Protein AF-A0A5K1BSK2-F1 (afdb_monomer)

Radius of gyration: 11.55 Å; Cα contacts (8 Å, |Δi|>4): 29; chains: 1; bounding box: 20×16×39 Å

Organism: NCBI:txid210225

Nearest PDB structures (foldseek):
  1v32-assembly1_A  TM=8.462E-01  e=4.078E-02  Arabidopsis thaliana
  1uhr-assembly1_A  TM=9.015E-01  e=6.775E-02  Mus musculus
  1v31-assembly1_A  TM=8.870E-01  e=7.284E-02  Arabidopsis thaliana
  6ltj-assembly1_P  TM=9.176E-01  e=1.504E-01  Homo sapiens
  7y8r-assembly1_P  TM=8.485E-01  e=2.687E-01  Homo sapiens

Structure (mmCIF, N/CA/C/O backbone):
data_AF-A0A5K1BSK2-F1
#
_entry.id   AF-A0A5K1BSK2-F1
#
loop_
_atom_site.group_PDB
_atom_site.id
_atom_site.type_symbol
_atom_site.label_atom_id
_atom_site.label_alt_id
_atom_site.label_comp_id
_atom_site.label_asym_id
_atom_site.label_entity_id
_atom_site.label_seq_id
_atom_site.pdbx_PDB_in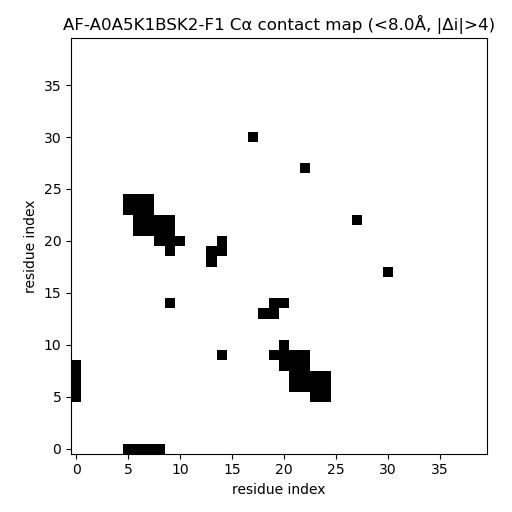s_code
_atom_site.Cartn_x
_atom_site.Cartn_y
_atom_site.Cartn_z
_atom_site.occupancy
_atom_site.B_iso_or_equiv
_atom_site.auth_seq_id
_atom_site.auth_comp_id
_atom_site.auth_asym_id
_atom_site.auth_atom_i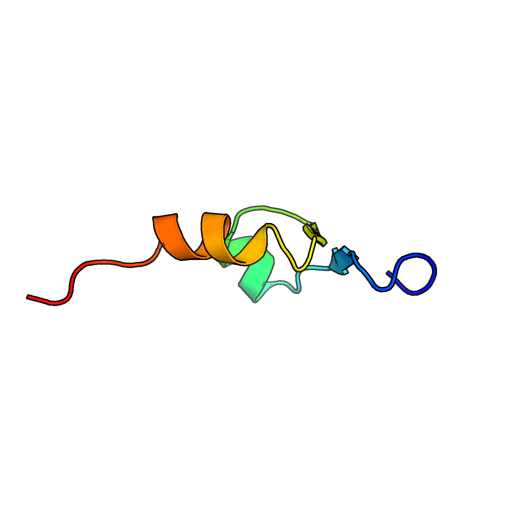d
_atom_site.pdbx_PDB_model_num
ATOM 1 N N . ASP A 1 1 ? 4.178 -7.091 -11.846 1.00 65.38 1 ASP A N 1
ATOM 2 C CA . ASP A 1 1 ? 3.957 -7.189 -13.292 1.00 65.38 1 ASP A CA 1
ATOM 3 C C . ASP A 1 1 ? 4.842 -8.328 -13.808 1.00 65.38 1 ASP A C 1
ATOM 5 O O . ASP A 1 1 ? 5.930 -8.504 -13.261 1.00 65.38 1 ASP A O 1
ATOM 9 N N . PRO A 1 2 ? 4.400 -9.187 -14.743 1.00 71.00 2 PRO A N 1
ATOM 10 C CA . PRO A 1 2 ? 5.243 -10.273 -15.254 1.00 71.00 2 PRO A CA 1
ATOM 11 C C . PRO A 1 2 ? 6.533 -9.777 -15.936 1.00 71.00 2 PRO A C 1
ATOM 13 O O . PRO A 1 2 ? 7.516 -10.519 -15.949 1.00 71.00 2 PRO A O 1
ATOM 16 N N . ALA A 1 3 ? 6.563 -8.537 -16.440 1.00 76.38 3 ALA A N 1
ATOM 17 C CA . ALA A 1 3 ? 7.770 -7.875 -16.933 1.00 76.38 3 ALA A CA 1
ATOM 18 C C . ALA A 1 3 ? 8.546 -7.175 -15.805 1.00 76.38 3 ALA A C 1
ATOM 20 O O . ALA A 1 3 ? 9.777 -7.197 -15.802 1.00 76.38 3 ALA A O 1
ATOM 21 N N . ASP A 1 4 ? 7.841 -6.628 -14.811 1.00 76.12 4 ASP A N 1
ATOM 22 C CA . ASP A 1 4 ? 8.450 -5.935 -13.676 1.00 76.12 4 ASP A CA 1
ATOM 23 C C . ASP A 1 4 ? 8.100 -6.588 -12.327 1.00 76.12 4 ASP A C 1
ATOM 25 O O . ASP A 1 4 ? 7.076 -6.309 -11.687 1.00 76.12 4 ASP A O 1
ATOM 29 N N . LYS A 1 5 ? 8.999 -7.470 -11.856 1.00 77.62 5 LYS A N 1
ATOM 30 C CA . LYS A 1 5 ? 8.870 -8.190 -10.570 1.00 77.62 5 LYS A CA 1
ATOM 31 C C . LYS A 1 5 ? 8.843 -7.257 -9.353 1.00 77.62 5 LYS A C 1
ATOM 33 O O . LYS A 1 5 ? 8.553 -7.703 -8.247 1.00 77.62 5 LYS A O 1
ATOM 38 N N . ARG A 1 6 ? 9.182 -5.977 -9.539 1.00 84.25 6 ARG A N 1
ATOM 39 C CA . ARG A 1 6 ? 9.172 -4.943 -8.494 1.00 84.25 6 ARG A CA 1
ATOM 40 C C . ARG A 1 6 ? 7.815 -4.263 -8.347 1.00 84.25 6 ARG A C 1
ATOM 42 O O . ARG A 1 6 ? 7.575 -3.641 -7.311 1.00 84.25 6 ARG A O 1
ATOM 49 N N . GLN A 1 7 ? 6.959 -4.369 -9.362 1.00 86.94 7 GLN A N 1
ATOM 50 C CA . GLN A 1 7 ? 5.628 -3.780 -9.379 1.00 86.94 7 GLN A CA 1
ATOM 51 C C . GLN A 1 7 ? 4.596 -4.809 -8.916 1.00 86.94 7 GLN A C 1
ATOM 53 O O . GLN A 1 7 ? 4.472 -5.899 -9.473 1.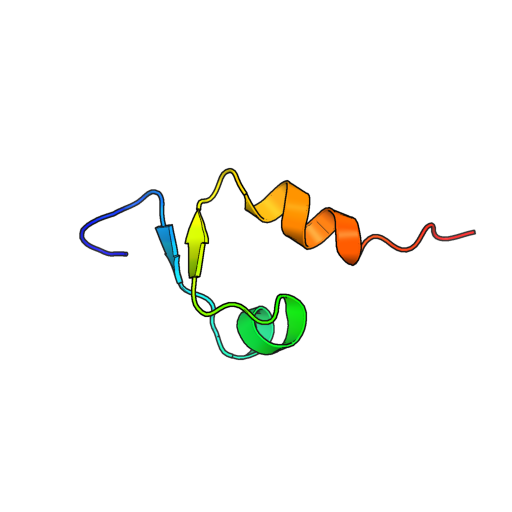00 86.94 7 GLN A O 1
ATOM 58 N N . ILE A 1 8 ? 3.840 -4.450 -7.894 1.00 88.25 8 ILE A N 1
ATOM 59 C CA . ILE A 1 8 ? 2.722 -5.203 -7.345 1.00 88.25 8 ILE A CA 1
ATOM 60 C C . ILE A 1 8 ? 1.449 -4.602 -7.939 1.00 88.25 8 ILE A C 1
ATOM 62 O O . ILE A 1 8 ? 1.239 -3.394 -7.869 1.00 88.25 8 ILE A O 1
ATOM 66 N N . ILE A 1 9 ? 0.630 -5.442 -8.568 1.00 88.94 9 ILE A N 1
ATOM 67 C CA . ILE A 1 9 ? -0.673 -5.047 -9.112 1.00 88.94 9 ILE A CA 1
ATOM 68 C C . ILE A 1 9 ? -1.704 -5.269 -8.010 1.00 88.94 9 ILE A C 1
ATOM 70 O O . ILE A 1 9 ? -1.724 -6.342 -7.406 1.00 88.94 9 ILE A O 1
ATOM 74 N N . CYS A 1 10 ? -2.523 -4.259 -7.736 1.00 90.38 10 CYS A N 1
ATOM 75 C CA . CYS A 1 10 ? -3.546 -4.335 -6.705 1.00 90.38 10 CYS A CA 1
ATOM 76 C C . CYS A 1 10 ? -4.719 -5.195 -7.179 1.00 90.38 10 CYS A C 1
ATOM 78 O O . CYS A 1 10 ? -5.225 -5.014 -8.292 1.00 90.38 10 CYS A O 1
ATOM 80 N N . ASP A 1 11 ? -5.167 -6.101 -6.316 1.00 90.56 11 ASP A N 1
ATOM 81 C CA . ASP A 1 11 ? -6.470 -6.745 -6.447 1.00 90.56 11 ASP A CA 1
ATOM 82 C C . ASP A 1 11 ? -7.587 -5.786 -5.997 1.00 90.56 11 ASP A C 1
ATOM 84 O O . ASP A 1 11 ? -7.323 -4.663 -5.567 1.00 90.56 11 ASP A O 1
ATOM 88 N N . GLU A 1 12 ? -8.846 -6.204 -6.109 1.00 92.69 12 GLU A N 1
ATOM 89 C CA . GLU A 1 12 ? -10.001 -5.354 -5.781 1.00 92.69 12 GLU A CA 1
ATOM 90 C C . GLU A 1 12 ? -9.918 -4.790 -4.354 1.00 92.69 12 GLU A C 1
ATOM 92 O O . GLU A 1 12 ? -10.073 -3.589 -4.155 1.00 92.69 12 GLU A O 1
ATOM 97 N N . LYS A 1 13 ? -9.536 -5.623 -3.380 1.00 90.31 13 LYS A N 1
ATOM 98 C CA . LYS A 1 13 ? -9.418 -5.220 -1.972 1.00 90.31 13 LYS A CA 1
ATOM 99 C C . LYS A 1 13 ? -8.278 -4.233 -1.737 1.00 90.31 13 LYS A C 1
ATOM 101 O O . LYS A 1 13 ? -8.423 -3.298 -0.954 1.00 90.31 13 LYS A O 1
ATOM 106 N N . LEU A 1 14 ? -7.132 -4.431 -2.390 1.00 89.19 14 LEU A N 1
ATOM 107 C CA . LEU A 1 14 ? -5.999 -3.510 -2.301 1.00 89.19 14 LEU A CA 1
ATOM 108 C C . LEU A 1 14 ? -6.298 -2.182 -2.994 1.00 89.19 14 LEU A C 1
ATOM 110 O O . LEU A 1 14 ? -5.827 -1.149 -2.525 1.00 89.19 14 LEU A O 1
ATOM 114 N N . LYS A 1 15 ? -7.085 -2.194 -4.076 1.00 90.94 15 LYS A N 1
ATOM 115 C CA . LYS A 1 15 ? -7.568 -0.968 -4.723 1.00 90.94 15 LYS A CA 1
ATOM 116 C C . LYS A 1 15 ? -8.531 -0.208 -3.822 1.00 90.94 15 LYS A C 1
ATOM 118 O O . LYS A 1 15 ? -8.408 1.003 -3.727 1.00 90.94 15 LYS A O 1
ATOM 123 N N . GLU A 1 16 ? -9.437 -0.896 -3.134 1.00 90.88 16 GLU A N 1
ATOM 124 C CA . GLU A 1 16 ? -10.321 -0.260 -2.149 1.00 90.88 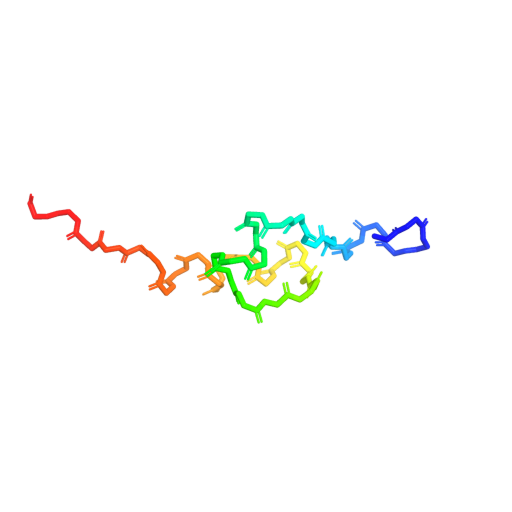16 GLU A CA 1
ATOM 125 C C . GLU A 1 16 ? -9.545 0.302 -0.951 1.00 90.88 16 GLU A C 1
ATOM 127 O O . GLU A 1 16 ? -9.884 1.368 -0.447 1.00 90.88 16 GLU A O 1
ATOM 132 N N . LEU A 1 17 ? -8.491 -0.390 -0.501 1.00 88.81 17 LEU A N 1
ATOM 133 C CA . LEU A 1 17 ? -7.680 0.058 0.629 1.00 88.81 17 LEU A CA 1
ATOM 134 C C . LEU A 1 17 ? -6.777 1.240 0.263 1.00 88.81 17 LEU A C 1
ATOM 136 O O . LEU A 1 17 ? -6.765 2.237 0.971 1.00 88.81 17 LEU A O 1
ATOM 140 N N . PHE A 1 18 ? -5.990 1.107 -0.805 1.00 88.38 18 PHE A N 1
ATOM 141 C CA . PHE A 1 18 ? -4.927 2.053 -1.150 1.00 88.38 18 PHE A CA 1
ATOM 142 C C . PHE A 1 18 ? -5.307 3.057 -2.238 1.00 88.38 18 PHE A C 1
ATOM 144 O O . PHE A 1 18 ? -4.507 3.943 -2.528 1.00 88.38 18 PHE A O 1
ATOM 151 N N . GLU A 1 19 ? -6.469 2.895 -2.875 1.00 88.50 19 GLU A N 1
ATOM 152 C CA . GLU A 1 19 ? -6.967 3.753 -3.959 1.00 88.50 19 GLU A CA 1
ATOM 153 C C . GLU A 1 19 ? -6.001 3.852 -5.160 1.00 88.50 19 GLU A C 1
ATOM 155 O O . GLU A 1 19 ? -5.968 4.847 -5.883 1.00 88.50 19 GLU A O 1
ATOM 160 N N . VAL A 1 20 ? -5.195 2.806 -5.391 1.00 88.06 20 VAL A N 1
ATOM 161 C CA . VAL A 1 20 ? -4.218 2.731 -6.492 1.00 88.06 20 VAL A CA 1
ATOM 162 C C . VAL A 1 20 ? -4.284 1.395 -7.224 1.00 88.06 20 VAL A C 1
ATOM 164 O O . VAL A 1 20 ? -4.472 0.347 -6.611 1.00 88.06 20 VAL A O 1
ATOM 167 N N . ASP A 1 21 ? -4.056 1.411 -8.539 1.00 88.44 21 ASP A N 1
ATOM 168 C CA . ASP A 1 21 ? -4.066 0.202 -9.375 1.00 88.44 21 ASP A CA 1
ATOM 169 C C . ASP A 1 21 ? -2.812 -0.671 -9.232 1.00 88.44 21 ASP A C 1
ATOM 171 O O . ASP A 1 21 ? -2.865 -1.888 -9.423 1.00 88.44 21 ASP A O 1
ATOM 175 N N . SER A 1 22 ? -1.663 -0.065 -8.932 1.00 89.44 22 SER A N 1
ATOM 176 C CA . SER A 1 22 ? -0.412 -0.783 -8.690 1.00 89.44 22 SER A CA 1
ATOM 177 C C . SER A 1 22 ? 0.577 0.079 -7.913 1.00 89.44 22 SER A C 1
ATOM 179 O O . SER A 1 22 ? 0.532 1.308 -7.968 1.00 89.44 22 SER A O 1
ATOM 181 N N . PHE A 1 23 ? 1.495 -0.566 -7.203 1.00 89.06 23 PHE A N 1
ATOM 182 C CA . PHE A 1 23 ? 2.570 0.091 -6.465 1.00 89.06 23 PHE A CA 1
ATOM 183 C C . PHE A 1 23 ? 3.853 -0.730 -6.549 1.00 89.06 23 PHE A C 1
ATOM 185 O O . PHE A 1 23 ? 3.857 -1.882 -6.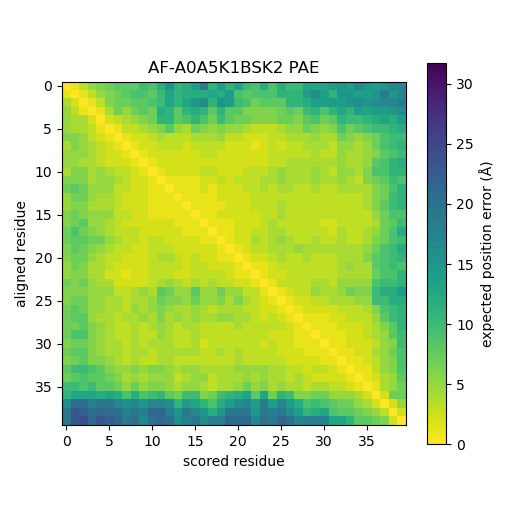968 1.00 89.06 23 PHE A O 1
ATOM 192 N N . THR A 1 24 ? 4.979 -0.151 -6.155 1.00 88.69 24 THR A N 1
ATOM 193 C CA . THR A 1 24 ? 6.238 -0.902 -6.056 1.00 88.69 24 THR A CA 1
ATOM 194 C C . THR A 1 24 ? 6.403 -1.488 -4.660 1.00 88.69 24 THR A C 1
ATOM 196 O O . THR A 1 24 ? 6.015 -0.862 -3.676 1.00 88.69 24 THR A O 1
ATOM 199 N N . GLY A 1 25 ? 7.042 -2.654 -4.533 1.00 82.56 25 GLY A N 1
ATOM 200 C CA . GLY A 1 25 ? 7.214 -3.321 -3.230 1.00 82.56 25 GLY A CA 1
ATOM 201 C C . GLY A 1 25 ? 7.856 -2.452 -2.135 1.00 82.56 25 GLY A C 1
ATOM 202 O O . GLY A 1 25 ? 7.585 -2.650 -0.960 1.00 82.56 25 GLY A O 1
ATOM 203 N N . PHE A 1 26 ? 8.644 -1.440 -2.506 1.00 84.12 26 PHE A N 1
ATOM 204 C CA . PHE A 1 26 ? 9.254 -0.491 -1.566 1.00 84.12 26 PHE A CA 1
ATOM 205 C C . PHE A 1 26 ? 8.316 0.642 -1.120 1.00 84.12 26 PHE A C 1
ATOM 207 O O . PHE A 1 26 ? 8.527 1.235 -0.066 1.00 84.12 26 PHE A O 1
ATOM 214 N N . THR A 1 27 ? 7.288 0.968 -1.909 1.00 85.12 27 THR A N 1
ATOM 215 C CA . THR A 1 27 ? 6.344 2.058 -1.605 1.00 85.12 27 THR A CA 1
ATOM 216 C C . THR A 1 27 ? 5.157 1.601 -0.757 1.00 85.12 27 THR A C 1
ATOM 218 O O . THR A 1 27 ? 4.489 2.442 -0.156 1.00 85.12 27 THR A O 1
ATOM 221 N N . VAL A 1 28 ? 4.954 0.285 -0.603 1.00 85.81 28 VAL A N 1
ATOM 222 C CA . VAL A 1 28 ? 3.865 -0.291 0.206 1.00 85.81 28 VAL A CA 1
ATOM 223 C C . VAL A 1 28 ? 3.887 0.183 1.660 1.00 85.81 28 VAL A C 1
ATOM 225 O O . VAL A 1 28 ? 2.843 0.492 2.221 1.00 85.81 28 VAL A O 1
ATOM 228 N N . THR A 1 29 ? 5.070 0.331 2.261 1.00 85.69 29 THR A N 1
ATOM 229 C CA . THR A 1 29 ? 5.218 0.780 3.654 1.00 85.69 29 THR A CA 1
ATOM 230 C C . THR A 1 29 ? 4.645 2.181 3.859 1.00 85.69 29 THR A C 1
ATOM 232 O O . THR A 1 29 ? 4.070 2.473 4.904 1.00 85.69 29 THR A O 1
ATOM 235 N N . LYS A 1 30 ? 4.758 3.048 2.844 1.00 87.56 30 LYS A N 1
ATOM 236 C CA . LYS A 1 30 ? 4.215 4.409 2.883 1.00 87.56 30 LYS A CA 1
ATOM 237 C C . LYS A 1 30 ? 2.692 4.410 2.758 1.00 87.56 30 LYS A C 1
ATOM 239 O O . LYS A 1 30 ? 2.046 5.179 3.459 1.00 87.56 30 LYS A O 1
ATOM 244 N N . LEU A 1 31 ? 2.145 3.540 1.908 1.00 86.81 31 LEU A N 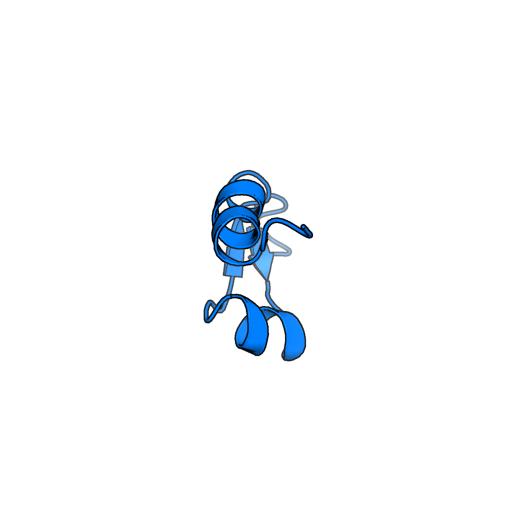1
ATOM 245 C CA . LEU A 1 31 ? 0.700 3.362 1.762 1.00 86.81 31 LEU A CA 1
ATOM 246 C C . LEU A 1 31 ? 0.093 2.827 3.065 1.00 86.81 31 LEU A C 1
ATOM 248 O O . LEU A 1 31 ? -0.810 3.440 3.620 1.00 86.81 31 LEU A O 1
ATOM 252 N N . LEU A 1 32 ? 0.677 1.769 3.635 1.00 87.06 32 LEU A N 1
ATOM 253 C CA . LEU A 1 32 ? 0.255 1.201 4.921 1.00 87.06 32 LEU A CA 1
ATOM 254 C C . LEU A 1 32 ? 0.323 2.213 6.071 1.00 87.06 32 LEU A C 1
ATOM 256 O O . LEU A 1 32 ? -0.533 2.195 6.951 1.00 87.06 32 LEU A O 1
ATOM 260 N N . SER A 1 33 ? 1.296 3.129 6.048 1.00 86.88 33 SER A N 1
ATOM 261 C CA . SER A 1 33 ? 1.434 4.161 7.079 1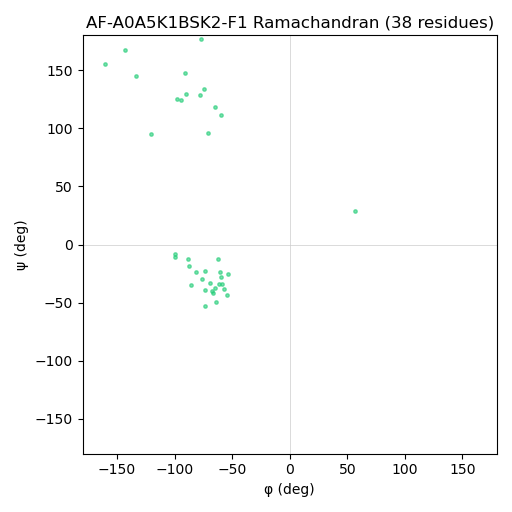.00 86.88 33 SER A CA 1
ATOM 262 C C . SER A 1 33 ? 0.224 5.082 7.214 1.00 86.88 33 SER A C 1
ATOM 264 O O . SER A 1 33 ? 0.005 5.586 8.311 1.00 86.88 33 SER A O 1
ATOM 266 N N . ALA A 1 34 ? -0.547 5.304 6.146 1.00 84.12 34 ALA A N 1
ATOM 267 C CA . ALA A 1 34 ? -1.773 6.100 6.209 1.00 84.12 34 ALA A CA 1
ATOM 268 C C . ALA A 1 34 ? -2.926 5.353 6.906 1.00 84.12 34 ALA A C 1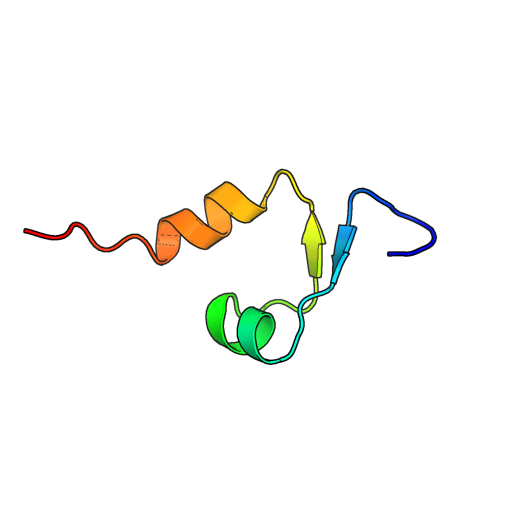
ATOM 270 O O . ALA A 1 34 ? -3.829 5.984 7.447 1.00 84.12 34 ALA A O 1
ATOM 271 N N . HIS A 1 35 ? -2.872 4.017 6.928 1.00 85.00 35 HIS A N 1
ATOM 272 C CA . HIS A 1 35 ? -3.898 3.153 7.518 1.00 85.00 35 HIS A CA 1
ATOM 273 C C . HIS A 1 35 ? -3.537 2.647 8.919 1.00 85.00 35 HIS A C 1
ATOM 275 O O . HIS A 1 35 ? -4.390 2.078 9.599 1.00 85.00 35 HIS A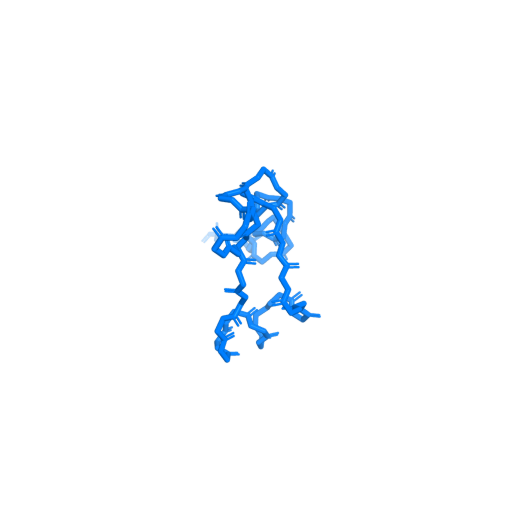 O 1
ATOM 281 N N . PHE A 1 36 ? -2.295 2.840 9.379 1.00 85.50 36 PHE A N 1
ATOM 282 C CA . PHE A 1 36 ? -1.926 2.541 10.762 1.00 85.50 36 PHE A CA 1
ATOM 283 C C . PHE A 1 36 ? -2.571 3.556 11.708 1.00 85.50 36 PHE A C 1
ATOM 285 O O . PHE A 1 36 ? -2.041 4.635 11.967 1.00 85.50 36 PHE A O 1
ATOM 292 N N . VAL A 1 37 ? -3.717 3.179 12.261 1.00 82.81 37 VAL A N 1
ATOM 293 C CA . VAL A 1 37 ? -4.322 3.867 13.400 1.00 82.81 37 VAL A CA 1
ATOM 294 C C . VAL A 1 37 ? -3.561 3.431 14.651 1.00 82.81 37 VAL A C 1
ATOM 296 O O . VAL A 1 37 ? -3.379 2.232 14.872 1.00 82.81 37 VAL A O 1
ATOM 299 N N . LYS A 1 38 ? -3.083 4.377 15.472 1.00 71.88 38 LYS A N 1
ATOM 300 C CA . LYS A 1 38 ? -2.574 4.033 16.808 1.00 71.88 38 LYS A CA 1
ATOM 301 C C . LYS A 1 38 ? -3.725 3.382 17.573 1.00 71.88 38 LYS A C 1
ATOM 303 O O . LYS A 1 38 ? -4.699 4.060 17.880 1.00 71.88 38 LYS A O 1
ATOM 308 N N . ALA A 1 39 ? -3.612 2.085 17.838 1.00 65.12 39 ALA A N 1
ATOM 309 C CA . ALA A 1 39 ? -4.424 1.450 18.860 1.00 65.12 39 ALA A CA 1
ATOM 310 C C . ALA A 1 39 ? -4.010 2.067 20.203 1.00 65.12 39 ALA A C 1
ATOM 312 O O . ALA A 1 39 ? -2.826 2.022 20.551 1.00 65.12 39 ALA A O 1
ATOM 313 N N . GLU A 1 40 ? -4.960 2.729 20.862 1.00 53.34 40 GLU A N 1
ATOM 314 C CA . GLU A 1 40 ? -4.834 3.217 22.241 1.00 53.34 40 GLU A CA 1
ATOM 315 C C . GLU A 1 40 ? -4.963 2.058 23.235 1.00 53.34 40 GLU A C 1
ATOM 317 O O . GLU A 1 40 ? -5.780 1.142 22.970 1.00 53.34 40 GLU A O 1
#

Foldseek 3Di:
DVVDPQKDADDPVRCVQQVDRIDGPVCVVVSVVVVDDPDD

pLDDT: mean 83.96, std 8.25, range [53.34, 92.69]

Sequence (40 aa):
DPADKRQIICDEKLKELFEVDSFTGFTVTKLLSAHFVKAE

Secondary structure (DSSP, 8-state):
--S-TTEEEP-HHHHHHHS-SEEETTTHHHHHHHH-----

Mean predicted aligned error: 5.58 Å

Solvent-accessible surface area (backbone atoms only — not comparable to full-atom values): 2561 Å² total; per-residue (Å²): 64,100,91,41,86,57,38,45,70,45,52,76,67,47,27,71,72,67,74,39,69,58,49,41,74,81,52,48,65,62,59,50,56,77,69,62,69,83,83,127

InterPro domains:
  IPR003121 SWIB/MDM2 domain [PF02201] (1-36)
  IPR003121 SWIB/MDM2 domain [PS51925] (1-38)
  IPR036885 SWIB/MDM2 domain superfamily [G3DSA:1.10.245.10] (1-40)
  IPR036885 SWIB/MDM2 domain superfamily [SSF47592] (1-39)